Protein AF-A0AAV0RXW0-F1 (afdb_monomer)

pLDDT: mean 73.92, std 10.88, range [50.72, 92.44]

Foldseek 3Di:
DDPPVVCVVVDVDPPDDDDPPPALLPVPQDDPVCVVVCVVVVNPVCSVVSNDDDDPVVVVQQVVQQDPVVRDGDDDD

Solvent-accessible surface area (backbone atoms only — not comparable to full-atom values): 5215 Å² total; per-residue (Å²): 135,85,63,74,64,53,52,61,73,79,50,76,49,92,87,61,77,86,78,80,72,79,61,56,70,72,61,73,78,78,59,76,86,48,50,73,60,39,56,73,70,71,53,55,69,51,72,76,61,54,61,60,80,75,57,63,67,59,52,48,55,46,61,75,40,50,38,84,89,78,74,45,69,70,76,83,133

Structure (mmCIF, N/CA/C/O backbone):
data_AF-A0AAV0RXW0-F1
#
_entry.id   AF-A0AAV0RXW0-F1
#
loop_
_atom_site.group_PDB
_atom_site.id
_atom_site.type_symbol
_atom_site.label_atom_id
_atom_site.label_alt_id
_atom_site.label_comp_id
_atom_site.label_asym_id
_atom_site.label_entity_id
_atom_site.label_seq_id
_atom_site.pdbx_PDB_ins_code
_atom_site.Cartn_x
_atom_site.Cartn_y
_atom_site.Cartn_z
_atom_site.occupancy
_atom_site.B_iso_or_equiv
_atom_site.auth_seq_id
_atom_site.auth_comp_id
_atom_site.auth_asym_id
_atom_site.auth_atom_id
_atom_site.pdbx_PDB_model_num
ATOM 1 N N . GLU A 1 1 ? -12.487 -18.691 13.599 1.00 50.72 1 GLU A N 1
ATOM 2 C CA . GLU A 1 1 ? -11.225 -18.050 13.172 1.00 50.72 1 GLU A CA 1
ATOM 3 C C . GLU A 1 1 ? -11.132 -16.648 13.757 1.00 50.72 1 GLU A C 1
ATOM 5 O O . GLU A 1 1 ? -12.112 -15.914 13.700 1.00 50.72 1 GLU A O 1
ATOM 10 N N . ALA A 1 2 ? -9.999 -16.285 14.360 1.00 59.06 2 ALA A N 1
ATOM 11 C CA . ALA A 1 2 ? -9.761 -14.929 14.851 1.00 59.06 2 ALA A CA 1
ATOM 12 C C . ALA A 1 2 ? -9.084 -14.116 13.736 1.00 59.06 2 ALA A C 1
ATOM 14 O O . ALA A 1 2 ? -7.915 -14.331 13.423 1.00 59.06 2 ALA A O 1
ATOM 15 N N . HIS A 1 3 ? -9.839 -13.226 13.090 1.00 64.94 3 HIS A N 1
ATOM 16 C CA . HIS A 1 3 ? -9.334 -12.376 12.013 1.00 64.94 3 HIS A CA 1
ATOM 17 C C . HIS A 1 3 ? -8.190 -11.479 12.521 1.00 64.94 3 HIS A C 1
ATOM 19 O O . HIS A 1 3 ? -8.341 -10.804 13.540 1.00 64.94 3 HIS A O 1
ATOM 25 N N . ARG A 1 4 ? -7.047 -11.448 11.816 1.00 61.34 4 ARG A N 1
ATOM 26 C CA . ARG A 1 4 ? -5.823 -10.760 12.284 1.00 61.34 4 ARG A CA 1
ATOM 27 C C . ARG A 1 4 ? -6.001 -9.255 12.497 1.00 61.34 4 ARG A C 1
ATOM 29 O O . ARG A 1 4 ? -5.259 -8.684 13.289 1.00 61.34 4 ARG A O 1
ATOM 36 N N . SER A 1 5 ? -6.986 -8.620 11.852 1.00 65.00 5 SER A N 1
ATOM 37 C CA . SER A 1 5 ? -7.264 -7.195 12.080 1.00 65.00 5 SER A CA 1
ATOM 38 C C . SER A 1 5 ? -7.736 -6.902 13.501 1.00 65.00 5 SER A C 1
ATOM 40 O O . SER A 1 5 ? -7.498 -5.806 13.989 1.00 65.00 5 SER A O 1
ATOM 42 N N . ARG A 1 6 ? -8.353 -7.866 14.197 1.00 65.38 6 ARG A N 1
ATOM 43 C CA . ARG A 1 6 ? -8.847 -7.659 15.566 1.00 65.38 6 ARG A CA 1
ATOM 44 C C . ARG A 1 6 ? -7.715 -7.299 16.530 1.00 65.38 6 ARG A C 1
ATOM 46 O O . ARG A 1 6 ? -7.869 -6.407 17.346 1.00 65.38 6 ARG A O 1
ATOM 53 N N . ALA A 1 7 ? -6.537 -7.893 16.332 1.00 66.75 7 ALA A N 1
ATOM 54 C CA . ALA A 1 7 ? -5.334 -7.568 17.096 1.00 66.75 7 ALA A CA 1
ATOM 55 C C . A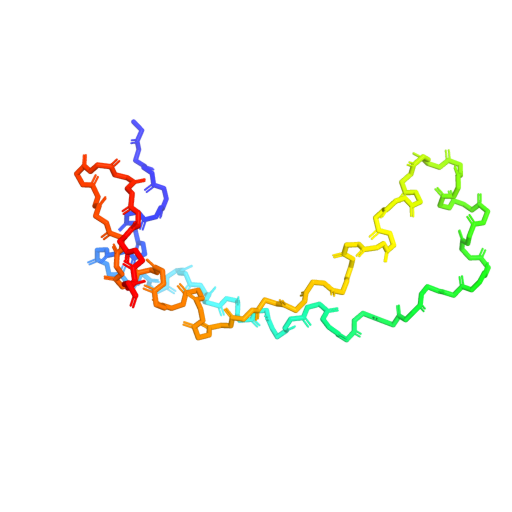LA A 1 7 ? -4.797 -6.149 16.832 1.00 66.75 7 ALA A C 1
ATOM 57 O O . ALA A 1 7 ? -4.096 -5.609 17.673 1.00 66.75 7 ALA A O 1
ATOM 58 N N . ILE A 1 8 ? -5.104 -5.541 15.682 1.00 64.62 8 ILE A N 1
ATOM 59 C CA . ILE A 1 8 ? -4.757 -4.137 15.409 1.00 64.62 8 ILE A CA 1
ATOM 60 C C . ILE A 1 8 ? -5.727 -3.204 16.149 1.00 64.62 8 ILE A C 1
ATOM 62 O O . ILE A 1 8 ? -5.309 -2.169 16.659 1.00 64.62 8 ILE A O 1
ATOM 66 N N . TRP A 1 9 ? -7.008 -3.580 16.225 1.00 65.56 9 TRP A N 1
ATOM 67 C CA . TRP A 1 9 ? -8.071 -2.760 16.815 1.00 65.56 9 TRP A CA 1
ATOM 68 C C . TRP A 1 9 ? -8.154 -2.837 18.346 1.00 65.56 9 TRP A C 1
ATOM 70 O O . TRP A 1 9 ? -8.466 -1.829 18.972 1.00 65.56 9 TRP A O 1
ATOM 80 N N . ASP A 1 10 ? -7.871 -3.997 18.947 1.00 71.06 10 ASP A N 1
ATOM 81 C CA . ASP A 1 10 ? -8.076 -4.218 20.389 1.00 71.06 10 ASP A CA 1
ATOM 82 C C . ASP A 1 10 ? -6.931 -3.664 21.261 1.00 71.06 10 ASP A C 1
ATOM 84 O O . ASP A 1 10 ? -7.161 -3.322 22.418 1.00 71.06 10 ASP A O 1
ATOM 88 N N . ASN A 1 11 ? -5.713 -3.576 20.718 1.00 63.25 11 ASN A N 1
ATOM 89 C CA . ASN A 1 11 ? -4.564 -2.777 21.173 1.00 63.25 11 ASN A CA 1
ATOM 90 C C . ASN A 1 11 ? -3.365 -3.236 20.344 1.00 63.25 11 ASN A C 1
ATOM 92 O O . ASN A 1 11 ? -3.163 -4.444 20.252 1.00 63.25 11 ASN A O 1
ATOM 96 N N . TYR A 1 12 ? -2.542 -2.331 19.804 1.00 64.44 12 TYR A N 1
ATOM 97 C CA . TYR A 1 12 ? -1.292 -2.718 19.135 1.00 64.44 12 TYR A CA 1
ATOM 98 C C . TYR A 1 12 ? -0.444 -3.572 20.096 1.00 64.44 12 TYR A C 1
ATOM 100 O O . TYR A 1 12 ? 0.082 -3.030 21.070 1.00 64.44 12 TYR A O 1
ATOM 108 N N . PRO A 1 13 ? -0.292 -4.891 19.878 1.00 65.00 13 PRO A N 1
ATOM 109 C CA . PRO A 1 13 ? 0.593 -5.673 20.717 1.00 65.00 13 PRO A CA 1
ATOM 110 C C . PRO A 1 13 ? 2.029 -5.256 20.385 1.00 65.00 13 PRO A C 1
ATOM 112 O O . PRO A 1 13 ? 2.346 -5.028 19.216 1.00 65.00 13 PRO A O 1
ATOM 115 N N . GLU A 1 14 ? 2.918 -5.215 21.381 1.00 65.38 14 GLU A N 1
ATOM 116 C CA . GLU A 1 14 ? 4.346 -4.894 21.185 1.00 65.38 14 GLU A CA 1
ATOM 117 C C . GLU A 1 14 ? 5.017 -5.764 20.100 1.00 65.38 14 GLU A C 1
ATOM 119 O O . GLU A 1 14 ? 6.039 -5.396 19.527 1.00 65.38 14 GLU A O 1
ATOM 124 N N . SER A 1 15 ? 4.419 -6.914 19.774 1.00 65.94 15 SER A N 1
ATOM 125 C CA . SER A 1 15 ? 4.859 -7.829 18.722 1.00 65.94 15 SER A CA 1
ATOM 126 C C . SER A 1 15 ? 4.551 -7.382 17.286 1.00 65.94 15 SER A C 1
ATOM 128 O O . SER A 1 15 ? 5.048 -8.011 16.350 1.00 65.94 15 SER A O 1
ATOM 130 N N . LEU A 1 16 ? 3.694 -6.377 17.065 1.00 65.88 16 LEU A N 1
ATOM 131 C CA . LEU A 1 16 ? 3.439 -5.834 15.727 1.00 65.88 16 LEU A CA 1
ATOM 132 C C . LEU A 1 16 ? 4.338 -4.625 15.477 1.00 65.88 16 LEU A C 1
ATOM 134 O O . LEU A 1 16 ? 4.188 -3.576 16.093 1.00 65.88 16 LEU A O 1
ATOM 138 N N . VAL A 1 17 ? 5.240 -4.763 14.508 1.00 69.75 17 VAL A N 1
ATOM 139 C CA . VAL A 1 17 ? 6.051 -3.651 14.013 1.00 69.75 17 VAL A CA 1
ATOM 140 C C . VAL A 1 17 ? 5.282 -2.980 12.872 1.00 69.75 17 VAL A C 1
ATOM 142 O O . VAL A 1 17 ? 5.089 -3.622 11.834 1.00 69.75 17 VAL A O 1
ATOM 145 N N . PRO A 1 18 ? 4.822 -1.723 13.020 1.00 63.25 18 PRO A N 1
ATOM 146 C CA . PRO A 1 18 ? 4.193 -1.008 11.921 1.00 63.25 18 PRO A CA 1
ATOM 147 C C . PRO A 1 18 ? 5.224 -0.798 10.811 1.00 63.25 18 PRO A C 1
ATOM 149 O O . PRO A 1 18 ? 6.168 -0.018 10.935 1.00 63.25 18 PRO A O 1
ATOM 152 N N . VAL A 1 19 ? 5.043 -1.510 9.702 1.00 67.12 19 VAL A N 1
ATOM 153 C CA . VAL A 1 19 ? 5.801 -1.256 8.479 1.00 67.12 19 VAL A CA 1
ATOM 154 C C . VAL A 1 19 ? 5.071 -0.155 7.731 1.00 67.12 19 VAL A C 1
ATOM 156 O O . VAL A 1 19 ? 4.130 -0.407 6.981 1.00 67.12 19 VAL A O 1
ATOM 159 N N . VAL A 1 20 ? 5.498 1.086 7.948 1.00 62.31 20 VAL A N 1
ATOM 160 C CA . VAL A 1 20 ? 5.060 2.204 7.112 1.00 62.31 20 VAL A CA 1
ATOM 161 C C . VAL A 1 20 ? 5.735 2.043 5.755 1.00 62.31 20 VAL A C 1
ATOM 163 O O . VAL A 1 20 ? 6.904 2.393 5.575 1.00 62.31 20 VAL A O 1
ATOM 166 N N . HIS A 1 21 ? 5.011 1.478 4.790 1.00 59.44 21 HIS A N 1
ATOM 167 C CA . HIS A 1 21 ? 5.458 1.476 3.407 1.00 59.44 21 HIS A CA 1
ATOM 168 C C . HIS A 1 21 ? 5.311 2.903 2.871 1.00 59.44 21 HIS A C 1
ATOM 170 O O . HIS A 1 21 ? 4.229 3.312 2.456 1.00 59.44 21 HIS A O 1
ATOM 176 N N . LYS A 1 22 ? 6.392 3.693 2.913 1.00 56.03 22 LYS A N 1
ATOM 177 C CA . LYS A 1 22 ? 6.471 4.917 2.105 1.00 56.03 22 LYS A CA 1
ATOM 178 C C . LYS A 1 22 ? 6.295 4.455 0.664 1.00 56.03 22 LYS A C 1
ATOM 180 O O . LYS A 1 22 ? 7.124 3.678 0.204 1.00 56.03 22 LYS A O 1
ATOM 185 N N . GLY A 1 23 ? 5.167 4.826 0.056 1.00 55.25 23 GLY A N 1
ATOM 186 C CA . GLY A 1 23 ? 4.589 4.172 -1.115 1.00 55.25 23 GLY A CA 1
ATOM 187 C C . GLY A 1 23 ? 5.587 3.733 -2.187 1.00 55.25 23 GLY A C 1
ATOM 188 O O . GLY A 1 23 ? 6.636 4.345 -2.397 1.00 55.25 23 GLY A O 1
ATOM 189 N N . THR A 1 24 ? 5.189 2.714 -2.948 1.00 53.47 24 THR A N 1
ATOM 190 C CA . THR A 1 24 ? 5.865 2.222 -4.162 1.00 53.47 24 THR A CA 1
ATOM 191 C C . THR A 1 24 ? 6.090 3.295 -5.237 1.00 53.47 24 THR A C 1
ATOM 193 O O . THR A 1 24 ? 6.687 3.012 -6.270 1.00 53.47 24 THR A O 1
ATOM 196 N N . ASN A 1 25 ? 5.679 4.541 -4.994 1.00 53.78 25 ASN A N 1
ATOM 197 C CA . ASN A 1 25 ? 5.855 5.714 -5.847 1.00 53.78 25 ASN A CA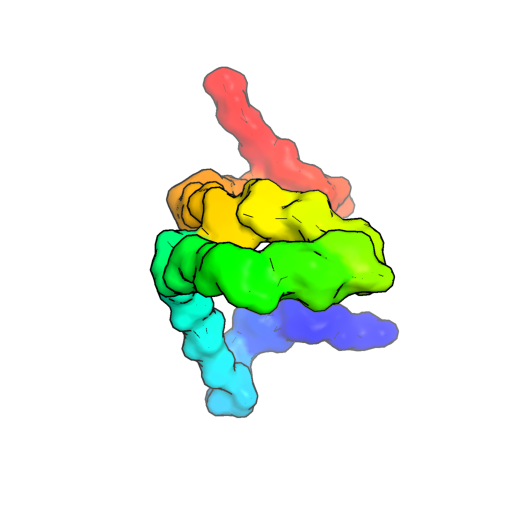 1
ATOM 198 C C . ASN A 1 25 ? 7.321 5.975 -6.241 1.00 53.78 25 ASN A C 1
ATOM 200 O O . ASN A 1 25 ? 7.560 6.660 -7.230 1.00 53.78 25 ASN A O 1
ATOM 204 N N . ASN A 1 26 ? 8.288 5.410 -5.505 1.00 53.91 26 ASN A N 1
ATOM 205 C CA . ASN A 1 26 ? 9.722 5.494 -5.801 1.00 53.91 26 ASN A CA 1
ATOM 206 C C . ASN A 1 26 ? 10.336 4.205 -6.370 1.00 53.91 26 ASN A C 1
ATOM 208 O O . ASN A 1 26 ? 11.563 4.098 -6.425 1.00 53.91 26 ASN A O 1
ATOM 212 N N . LEU A 1 27 ? 9.536 3.222 -6.803 1.00 60.41 27 LEU A N 1
ATOM 213 C CA . LEU A 1 27 ? 10.095 2.122 -7.585 1.00 60.41 27 LEU A CA 1
ATOM 214 C C . LEU A 1 27 ? 10.724 2.714 -8.857 1.00 60.41 27 LEU A C 1
ATOM 216 O O . LEU A 1 27 ? 10.028 3.401 -9.611 1.00 60.41 27 LEU A O 1
ATOM 220 N N . PRO A 1 28 ? 12.033 2.506 -9.094 1.00 64.19 28 PRO A N 1
ATOM 221 C CA . PRO A 1 28 ? 12.670 3.028 -10.289 1.00 64.19 28 PRO A CA 1
ATOM 222 C C . PRO A 1 28 ? 11.954 2.464 -11.513 1.00 64.19 28 PRO A C 1
ATOM 224 O O . PRO A 1 28 ? 11.538 1.302 -11.524 1.00 64.1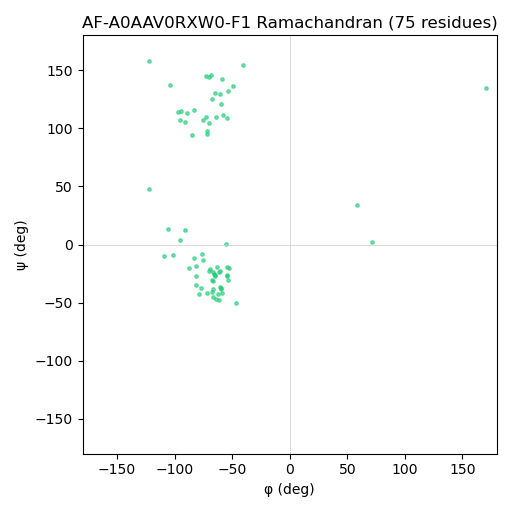9 28 PRO A O 1
ATOM 227 N N . ALA A 1 29 ? 11.815 3.295 -12.549 1.00 70.38 29 ALA A N 1
ATOM 228 C CA . ALA A 1 29 ? 11.334 2.824 -13.838 1.00 70.38 29 ALA A CA 1
ATOM 229 C C . ALA A 1 29 ? 12.131 1.573 -14.241 1.00 70.38 29 ALA A C 1
ATOM 231 O O . ALA A 1 29 ? 13.351 1.517 -14.057 1.00 70.38 29 ALA A O 1
ATOM 232 N N . TRP A 1 30 ? 11.433 0.556 -14.749 1.00 73.94 30 TRP A N 1
ATOM 233 C CA . TRP A 1 30 ? 12.059 -0.703 -15.134 1.00 73.94 30 TRP A CA 1
ATOM 234 C C . TRP A 1 30 ? 13.217 -0.442 -16.090 1.00 73.94 30 TRP A C 1
ATOM 236 O O . TRP A 1 30 ? 13.082 0.289 -17.071 1.00 73.94 30 TRP A O 1
ATOM 246 N N . HIS A 1 31 ? 14.369 -1.053 -15.816 1.00 81.38 31 HIS A N 1
ATOM 247 C CA . HIS A 1 31 ? 15.495 -0.936 -16.727 1.00 81.38 31 HIS A CA 1
ATOM 248 C C . HIS A 1 31 ? 15.121 -1.606 -18.067 1.00 81.38 31 HIS A C 1
ATOM 250 O O . HIS A 1 31 ? 14.724 -2.774 -18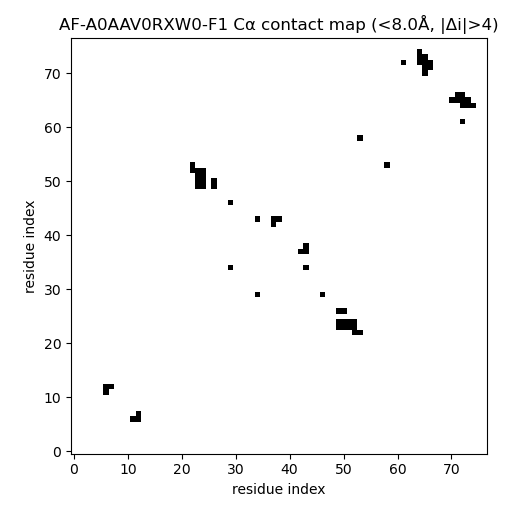.043 1.00 81.38 31 HIS A O 1
ATOM 256 N N . PRO A 1 32 ? 15.317 -0.964 -19.238 1.00 84.38 32 PRO A N 1
ATOM 257 C CA . PRO A 1 32 ? 14.875 -1.494 -20.540 1.00 84.38 32 PRO A CA 1
ATOM 258 C C . PRO A 1 32 ? 15.367 -2.913 -20.863 1.00 84.38 32 PRO A C 1
ATOM 260 O O . PRO A 1 32 ? 14.728 -3.673 -21.578 1.00 84.38 32 PRO A O 1
ATOM 263 N N . ARG A 1 33 ? 16.506 -3.311 -20.286 1.00 89.00 33 ARG A N 1
ATOM 264 C CA . ARG A 1 33 ? 17.065 -4.673 -20.401 1.00 89.00 33 ARG A CA 1
ATOM 265 C C . ARG A 1 33 ? 16.183 -5.772 -19.790 1.00 89.00 33 ARG A C 1
ATOM 267 O O . ARG A 1 33 ? 16.399 -6.936 -20.113 1.00 89.00 33 ARG A O 1
ATOM 274 N N . LEU A 1 34 ? 15.243 -5.431 -18.908 1.00 84.12 34 LEU A N 1
ATOM 275 C CA . LEU A 1 34 ? 14.339 -6.381 -18.255 1.00 84.12 34 LEU A CA 1
ATOM 276 C C . LEU A 1 34 ? 13.064 -6.646 -19.070 1.00 84.12 34 LEU A C 1
ATOM 278 O O . LEU A 1 34 ? 12.464 -7.706 -18.904 1.00 84.12 34 LEU A O 1
ATOM 282 N N . GLU A 1 35 ? 12.697 -5.752 -19.993 1.00 82.88 35 GLU A N 1
ATOM 283 C CA . GLU A 1 35 ? 11.507 -5.866 -20.855 1.00 82.88 35 GLU A CA 1
ATOM 284 C C . GLU A 1 35 ? 11.324 -7.243 -21.518 1.00 82.88 35 GLU A C 1
ATOM 286 O O . GLU A 1 35 ? 10.260 -7.843 -21.350 1.00 82.88 35 GLU A O 1
ATOM 291 N N . PRO A 1 36 ? 12.331 -7.836 -22.196 1.00 88.62 36 PRO A N 1
ATOM 292 C CA . PRO A 1 36 ? 12.146 -9.141 -22.833 1.00 88.62 36 PRO A CA 1
ATOM 293 C C . PRO A 1 36 ? 11.900 -10.273 -21.826 1.00 88.62 36 PRO A C 1
ATOM 295 O O . PRO A 1 36 ? 11.270 -11.272 -22.165 1.00 88.62 36 PRO A O 1
ATOM 298 N N . TYR A 1 37 ? 12.367 -10.138 -20.584 1.00 89.31 37 TYR A N 1
ATOM 299 C CA . TYR A 1 37 ? 12.129 -11.132 -19.539 1.00 89.31 37 TYR A CA 1
ATOM 300 C C . TYR A 1 37 ? 10.724 -10.987 -18.951 1.00 89.31 37 TYR A C 1
ATOM 302 O O . TYR A 1 37 ? 10.036 -11.990 -18.790 1.00 89.31 37 TYR A O 1
ATOM 310 N N . ILE A 1 38 ? 10.269 -9.757 -18.706 1.00 84.69 38 ILE A N 1
ATOM 311 C CA . ILE A 1 38 ? 8.919 -9.463 -18.201 1.00 84.69 3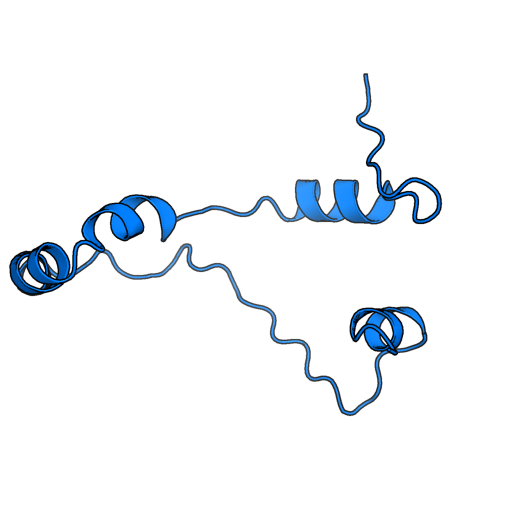8 ILE A CA 1
ATOM 312 C C . ILE A 1 38 ? 7.856 -9.828 -19.245 1.00 84.69 38 ILE A C 1
ATOM 314 O O . ILE A 1 38 ? 6.810 -10.379 -18.907 1.00 84.69 38 ILE A O 1
ATOM 318 N N . ALA A 1 39 ? 8.125 -9.583 -20.529 1.00 85.25 39 ALA A N 1
ATOM 319 C CA . ALA A 1 39 ? 7.227 -9.986 -21.608 1.00 85.25 39 ALA A CA 1
ATOM 320 C C . ALA A 1 39 ? 7.006 -11.509 -21.623 1.00 85.25 39 ALA A C 1
ATOM 322 O O . ALA A 1 39 ? 5.883 -11.971 -21.817 1.00 85.25 39 ALA A O 1
ATOM 323 N N . ARG A 1 40 ? 8.053 -12.297 -21.338 1.00 92.44 40 ARG A N 1
ATOM 324 C CA . ARG A 1 40 ? 7.978 -13.766 -21.286 1.00 92.44 40 ARG A CA 1
ATOM 325 C C . ARG A 1 40 ? 7.186 -14.307 -20.098 1.00 92.44 40 ARG A C 1
ATOM 327 O O . ARG A 1 40 ? 6.716 -15.436 -20.178 1.00 92.44 40 ARG A O 1
ATOM 334 N N . THR A 1 41 ? 7.037 -13.547 -19.014 1.00 89.38 41 THR A N 1
ATOM 335 C CA . THR A 1 41 ? 6.234 -13.984 -17.860 1.00 89.38 41 THR A CA 1
ATOM 336 C C . THR A 1 41 ? 4.740 -13.724 -18.048 1.00 89.38 41 THR A C 1
ATOM 338 O O . THR A 1 41 ? 3.942 -14.193 -17.243 1.00 89.38 41 THR A O 1
ATOM 341 N N . GLY A 1 42 ? 4.347 -12.951 -19.069 1.00 87.81 42 GLY A N 1
ATOM 342 C CA . GLY A 1 42 ? 2.974 -12.460 -19.218 1.00 87.81 42 GLY A CA 1
ATOM 343 C C . GLY A 1 42 ? 2.597 -11.369 -18.206 1.00 87.81 42 GLY A C 1
ATOM 344 O O . GLY A 1 42 ? 1.480 -10.860 -18.238 1.00 87.81 42 GLY A O 1
ATOM 345 N N . LEU A 1 43 ? 3.525 -10.950 -17.336 1.00 82.44 43 LEU A N 1
ATOM 346 C CA . LEU A 1 43 ? 3.280 -9.966 -16.275 1.00 82.44 43 LEU A CA 1
ATOM 347 C C . LEU A 1 43 ? 3.561 -8.523 -16.708 1.00 82.44 43 LEU A C 1
ATOM 349 O O . LEU A 1 43 ? 3.587 -7.618 -15.876 1.00 82.44 43 LEU A O 1
ATOM 353 N N . GLY A 1 44 ? 3.734 -8.274 -18.007 1.00 81.50 44 GLY A N 1
ATOM 354 C CA . GLY A 1 44 ? 3.992 -6.934 -18.537 1.00 81.50 44 GLY A CA 1
ATOM 355 C C . GLY A 1 44 ? 2.946 -5.898 -18.126 1.00 81.50 44 GLY A C 1
ATOM 356 O O . GLY A 1 44 ? 3.282 -4.723 -18.020 1.00 81.50 44 GLY A O 1
ATOM 357 N N . MET A 1 45 ? 1.701 -6.302 -17.858 1.00 76.50 45 MET A N 1
ATOM 358 C CA . MET A 1 45 ? 0.637 -5.401 -17.398 1.00 76.50 45 MET A CA 1
ATOM 359 C C . MET A 1 45 ? 0.923 -4.790 -16.017 1.00 76.50 45 MET A C 1
ATOM 361 O O . MET A 1 45 ? 0.495 -3.669 -15.753 1.00 76.50 45 MET A O 1
ATOM 365 N N . LEU A 1 46 ? 1.701 -5.471 -15.166 1.00 75.75 46 LEU A N 1
ATOM 366 C CA . LEU A 1 46 ? 2.053 -4.983 -13.828 1.00 75.75 46 LEU A CA 1
ATOM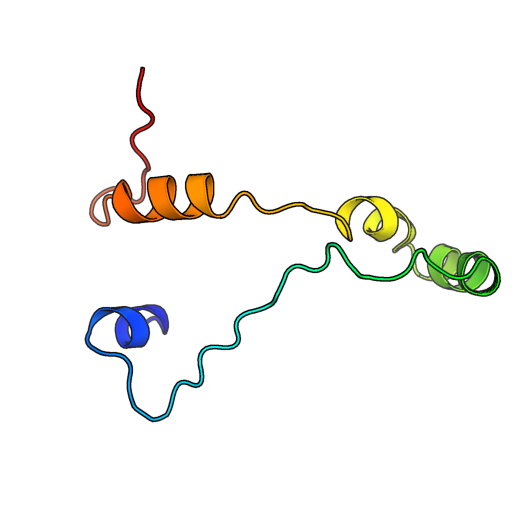 367 C C . LEU A 1 46 ? 2.825 -3.665 -13.867 1.00 75.75 46 LEU A C 1
ATOM 369 O O . LEU A 1 46 ? 2.723 -2.885 -12.927 1.00 75.75 46 LEU A O 1
ATOM 373 N N . ARG A 1 47 ? 3.506 -3.351 -14.978 1.00 71.62 47 ARG A N 1
ATOM 374 C CA . ARG A 1 47 ? 4.179 -2.057 -15.174 1.00 71.62 47 ARG A CA 1
ATOM 375 C C . ARG A 1 47 ? 3.257 -0.853 -14.956 1.00 71.62 47 ARG A C 1
ATOM 377 O O . 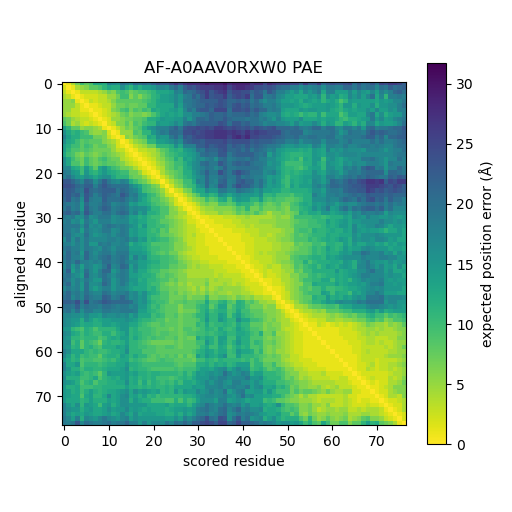ARG A 1 47 ? 3.721 0.184 -14.500 1.00 71.62 47 ARG A O 1
ATOM 384 N N . HIS A 1 48 ? 1.966 -1.012 -15.243 1.00 72.06 48 HIS A N 1
ATOM 385 C CA . HIS A 1 48 ? 0.958 0.040 -15.098 1.00 72.06 48 HIS A CA 1
ATOM 386 C C . HIS A 1 48 ? 0.450 0.193 -13.661 1.00 72.06 48 HIS A C 1
ATOM 388 O O . HIS A 1 48 ? -0.084 1.239 -13.315 1.00 72.06 48 HIS A O 1
ATOM 394 N N . PHE A 1 49 ? 0.643 -0.823 -12.815 1.00 70.88 49 PHE A N 1
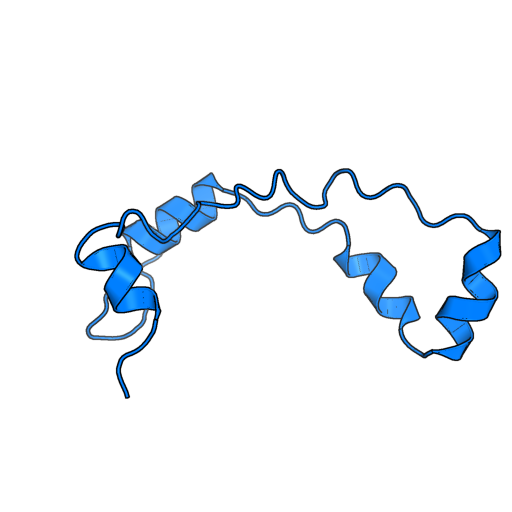ATOM 395 C CA . PHE A 1 49 ? 0.157 -0.856 -11.431 1.00 70.88 49 PHE A CA 1
ATOM 396 C C . PHE A 1 49 ? 1.237 -0.538 -10.391 1.00 70.88 49 PHE A C 1
ATOM 398 O O . PHE A 1 49 ? 0.933 -0.364 -9.217 1.00 70.88 49 PHE A O 1
ATOM 405 N N . LEU A 1 50 ? 2.508 -0.446 -10.784 1.00 63.94 50 LEU A N 1
ATOM 406 C CA . LEU A 1 50 ? 3.609 -0.228 -9.831 1.00 63.94 50 LEU A CA 1
ATOM 407 C C . LEU A 1 50 ? 3.711 1.212 -9.329 1.00 63.94 50 LEU A C 1
ATOM 409 O O . LEU A 1 50 ? 4.473 1.484 -8.407 1.00 63.94 50 LEU A O 1
ATOM 413 N N . ARG A 1 51 ? 2.926 2.122 -9.911 1.00 64.31 51 ARG A N 1
ATOM 414 C CA . ARG A 1 51 ? 2.847 3.524 -9.504 1.00 64.31 51 ARG A CA 1
ATOM 415 C C . ARG A 1 51 ? 1.420 3.914 -9.120 1.00 64.31 51 ARG A C 1
ATOM 417 O O . ARG A 1 51 ? 0.899 4.915 -9.598 1.00 64.31 51 ARG A O 1
ATOM 424 N N . ILE A 1 52 ? 0.779 3.085 -8.295 1.00 68.00 52 ILE A N 1
ATOM 425 C CA . ILE A 1 52 ? -0.477 3.456 -7.641 1.00 68.00 52 ILE A CA 1
ATOM 426 C C . ILE A 1 52 ? -0.125 4.431 -6.521 1.00 68.00 52 ILE A C 1
ATOM 428 O O . ILE A 1 52 ? 0.431 4.036 -5.497 1.00 68.00 52 ILE A O 1
ATOM 432 N N . GLU A 1 53 ? -0.442 5.705 -6.733 1.00 69.62 53 GLU A N 1
ATOM 433 C CA . GLU A 1 53 ? -0.479 6.665 -5.641 1.00 69.62 53 GLU A CA 1
ATOM 434 C C . GLU A 1 53 ? -1.722 6.364 -4.813 1.00 69.62 53 GLU A C 1
ATOM 436 O O . GLU A 1 53 ? -2.855 6.519 -5.264 1.00 69.62 53 GLU A O 1
ATOM 441 N N . ILE A 1 54 ? -1.492 5.848 -3.614 1.00 73.00 54 ILE A N 1
ATOM 442 C CA . ILE A 1 54 ? -2.547 5.652 -2.636 1.00 73.00 54 ILE A CA 1
ATOM 443 C C . ILE A 1 54 ? -2.742 6.986 -1.922 1.00 73.00 54 ILE A C 1
ATOM 445 O O . ILE A 1 54 ? -1.835 7.467 -1.239 1.00 73.00 54 ILE A O 1
ATOM 449 N N . ASP A 1 55 ? -3.921 7.575 -2.090 1.00 79.94 55 ASP A N 1
ATOM 450 C CA . ASP A 1 55 ? -4.330 8.751 -1.334 1.00 79.94 55 ASP A CA 1
ATOM 451 C C . ASP A 1 55 ? -4.575 8.338 0.128 1.00 79.94 55 ASP A C 1
ATOM 453 O O . ASP A 1 55 ? -5.549 7.655 0.459 1.00 79.94 55 ASP A O 1
ATOM 457 N N . ASN A 1 56 ? -3.628 8.697 0.998 1.00 79.75 56 ASN A N 1
ATOM 458 C CA . ASN A 1 56 ? -3.682 8.357 2.418 1.00 79.75 56 ASN A CA 1
ATOM 459 C C . ASN A 1 56 ? -4.825 9.083 3.136 1.00 79.75 56 ASN A C 1
ATOM 461 O O . ASN A 1 56 ? -5.389 8.519 4.076 1.00 79.75 56 ASN A O 1
ATOM 465 N N . ASP A 1 57 ? -5.193 10.286 2.691 1.00 81.31 57 ASP A N 1
ATOM 466 C CA . ASP A 1 57 ? -6.287 11.055 3.284 1.00 81.31 57 ASP A CA 1
ATOM 467 C C . ASP A 1 57 ? -7.623 10.403 2.913 1.00 81.31 57 ASP A C 1
ATOM 469 O O . ASP A 1 57 ? -8.478 10.194 3.777 1.00 81.31 57 ASP A O 1
ATOM 473 N N . LEU A 1 58 ? -7.766 9.960 1.658 1.00 83.62 58 LEU A N 1
ATOM 474 C CA . LEU A 1 58 ? -8.919 9.178 1.211 1.00 83.62 58 LEU A CA 1
ATOM 475 C C . LEU A 1 58 ? -9.031 7.846 1.961 1.00 83.62 58 LEU A C 1
ATOM 477 O O . LEU A 1 58 ? -10.113 7.507 2.442 1.00 83.62 58 LEU A O 1
ATOM 481 N N . LEU A 1 59 ? -7.934 7.091 2.086 1.00 83.69 59 LEU A N 1
ATOM 482 C CA . LEU A 1 59 ? -7.936 5.838 2.846 1.00 83.69 59 LEU A CA 1
ATOM 483 C C . LEU A 1 59 ? -8.333 6.057 4.306 1.00 83.69 59 LEU A C 1
ATOM 485 O O . LEU A 1 59 ? -9.101 5.265 4.853 1.00 83.69 59 LEU A O 1
ATOM 489 N N . THR A 1 60 ? -7.833 7.126 4.925 1.00 82.19 60 THR A N 1
ATOM 490 C CA . THR A 1 60 ? -8.167 7.481 6.308 1.00 82.19 60 THR A CA 1
ATOM 491 C C . THR A 1 60 ? -9.648 7.824 6.423 1.00 82.19 60 THR A C 1
ATOM 493 O O . THR A 1 60 ? -10.343 7.240 7.252 1.00 82.19 60 THR A O 1
ATOM 496 N N . ALA A 1 61 ? -10.178 8.653 5.520 1.00 85.81 61 ALA A N 1
ATOM 497 C CA . ALA A 1 61 ? -11.601 8.980 5.486 1.00 85.81 61 ALA A CA 1
ATOM 498 C C . ALA A 1 61 ? -12.486 7.737 5.275 1.00 85.81 61 ALA A C 1
ATOM 500 O O . ALA A 1 61 ? -13.554 7.626 5.879 1.00 85.81 61 ALA A O 1
ATOM 501 N N . MET A 1 62 ? -12.058 6.778 4.447 1.00 86.31 62 MET A N 1
ATOM 502 C CA . MET A 1 62 ? -12.760 5.502 4.281 1.00 86.31 62 MET A CA 1
ATOM 503 C C . MET A 1 62 ? -12.713 4.663 5.561 1.00 86.31 62 MET A C 1
ATOM 505 O O . MET A 1 62 ? -13.743 4.131 5.972 1.00 86.31 62 MET A O 1
ATOM 509 N N . ALA A 1 63 ? -11.551 4.560 6.209 1.00 85.94 63 ALA A N 1
ATOM 510 C CA . ALA A 1 63 ? -11.394 3.807 7.450 1.00 85.94 63 ALA A CA 1
ATOM 511 C C . ALA A 1 63 ? -12.255 4.383 8.587 1.00 85.94 63 ALA A C 1
ATOM 513 O O . ALA A 1 63 ? -12.928 3.625 9.283 1.00 85.94 63 ALA A O 1
ATOM 514 N N . GLU A 1 64 ? -12.302 5.708 8.734 1.00 83.31 64 GLU A N 1
ATOM 515 C CA . GLU A 1 64 ? -13.123 6.395 9.742 1.00 83.31 64 GLU A CA 1
ATOM 516 C C . GLU A 1 64 ? -14.632 6.239 9.499 1.00 83.31 64 GLU A C 1
ATOM 518 O O . GLU A 1 64 ? -15.424 6.212 10.442 1.00 83.31 64 GLU A O 1
ATOM 523 N N . ARG A 1 65 ? -15.052 6.130 8.233 1.00 85.38 65 ARG A N 1
ATOM 524 C CA . ARG A 1 65 ? -16.468 6.015 7.841 1.00 85.38 65 ARG A CA 1
ATOM 525 C C . ARG A 1 65 ? -16.934 4.573 7.648 1.00 85.38 65 ARG A C 1
ATOM 527 O O . ARG A 1 65 ? -18.080 4.356 7.239 1.00 85.38 65 ARG A O 1
ATOM 534 N N . TRP A 1 66 ? -16.071 3.595 7.913 1.00 87.00 66 TRP A N 1
ATOM 535 C CA . TRP A 1 66 ? -16.412 2.181 7.835 1.00 87.00 66 TRP A CA 1
ATOM 536 C C . TRP A 1 66 ? -17.414 1.807 8.937 1.00 87.00 66 TRP A C 1
ATOM 538 O O . TRP A 1 66 ? -17.170 2.018 10.125 1.00 87.00 66 TRP A O 1
ATOM 548 N N . ARG A 1 67 ? -18.555 1.228 8.542 1.00 84.00 67 ARG A N 1
ATOM 549 C CA . ARG A 1 67 ? -19.513 0.592 9.459 1.00 84.00 67 ARG A CA 1
ATOM 550 C C . ARG A 1 67 ? -19.278 -0.922 9.494 1.00 84.00 67 ARG A C 1
ATOM 552 O O . ARG A 1 67 ? -19.505 -1.580 8.472 1.00 84.00 67 ARG A O 1
ATOM 559 N N . PRO A 1 68 ? -18.841 -1.505 10.623 1.00 81.25 68 PRO A N 1
ATOM 560 C CA . PRO A 1 68 ? -18.582 -2.940 10.707 1.00 81.25 68 PRO A CA 1
ATOM 561 C C . PRO A 1 68 ? -19.865 -3.780 10.632 1.00 81.25 68 PRO A C 1
ATOM 563 O O . PRO A 1 68 ? -19.801 -4.946 10.258 1.00 81.25 68 PRO A O 1
ATOM 566 N N . GLU A 1 69 ? -21.034 -3.206 10.929 1.00 83.62 69 GLU A N 1
ATOM 567 C CA . GLU A 1 69 ? -22.317 -3.915 10.886 1.00 83.62 69 GLU A CA 1
ATOM 568 C C . GLU A 1 69 ? -22.710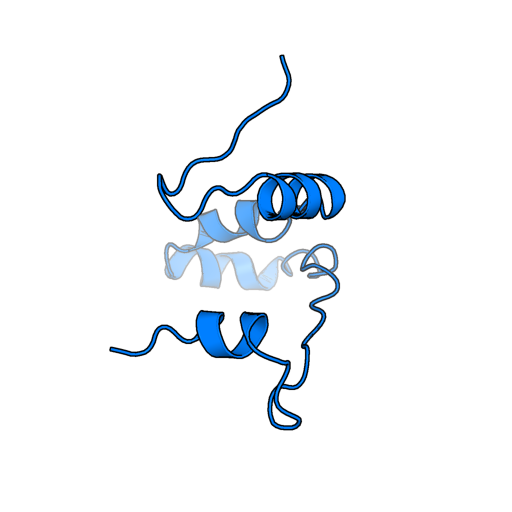 -4.290 9.451 1.00 83.62 69 GLU A C 1
ATOM 570 O O . GLU A 1 69 ? -23.173 -5.400 9.197 1.00 83.62 69 GLU A O 1
ATOM 575 N N . THR A 1 70 ? -22.493 -3.382 8.496 1.00 89.12 70 THR A N 1
ATOM 576 C CA . THR A 1 70 ? -22.895 -3.552 7.089 1.00 89.12 70 THR A CA 1
ATOM 577 C C . THR A 1 70 ? -21.719 -3.757 6.144 1.00 89.12 70 THR A C 1
ATOM 579 O O . THR A 1 70 ? -21.932 -4.119 4.992 1.00 89.12 70 THR A O 1
ATOM 582 N N . HIS A 1 71 ? -20.485 -3.569 6.618 1.00 81.94 71 HIS A N 1
ATOM 583 C CA . HIS A 1 71 ? -19.265 -3.653 5.810 1.00 81.94 71 HIS A CA 1
ATOM 584 C C . HIS A 1 71 ? -19.273 -2.667 4.627 1.00 81.94 71 HIS A C 1
ATOM 586 O O . HIS A 1 71 ? -18.742 -2.953 3.555 1.00 81.94 71 HIS A O 1
ATOM 592 N N . THR A 1 72 ? -19.883 -1.494 4.825 1.00 85.88 72 THR A N 1
ATOM 593 C CA . THR A 1 72 ? -20.022 -0.443 3.807 1.00 85.88 72 THR A CA 1
ATOM 594 C C . THR A 1 72 ? -19.397 0.877 4.260 1.00 85.88 72 THR A C 1
ATOM 596 O O . THR A 1 72 ? -19.256 1.140 5.457 1.00 85.88 72 THR A O 1
ATOM 599 N N . PHE A 1 73 ? -19.056 1.720 3.282 1.00 85.81 73 PHE A N 1
ATOM 600 C CA . PHE A 1 73 ? -18.560 3.084 3.473 1.00 85.81 73 PHE A CA 1
ATOM 601 C C . PHE A 1 73 ? -19.670 4.090 3.153 1.00 85.81 73 PHE A C 1
ATOM 603 O O . PHE A 1 73 ? -20.359 3.938 2.144 1.00 85.81 73 PHE A O 1
ATOM 610 N N . HIS A 1 74 ? -19.822 5.134 3.967 1.00 79.06 74 HIS A N 1
ATOM 611 C CA . HIS A 1 74 ? -20.703 6.259 3.641 1.00 79.06 74 HIS A CA 1
ATOM 612 C C . HIS A 1 74 ? -19.893 7.381 2.987 1.00 79.06 74 HIS A C 1
ATOM 614 O O . HIS A 1 74 ? -19.108 8.066 3.644 1.00 79.06 74 HIS A O 1
ATOM 620 N N . LEU A 1 75 ? -20.070 7.568 1.682 1.00 78.31 75 LEU A N 1
ATOM 621 C CA . LEU A 1 75 ? -19.501 8.716 0.982 1.00 78.31 75 LEU A CA 1
ATOM 622 C C . LEU A 1 75 ? -20.283 9.986 1.358 1.00 78.31 75 LEU A C 1
ATOM 624 O O . LEU A 1 75 ? -21.483 9.894 1.622 1.00 78.31 75 LEU A O 1
ATOM 628 N N . PRO A 1 76 ? -19.616 11.150 1.452 1.00 72.62 76 PRO A N 1
ATOM 629 C CA . PRO A 1 76 ? -20.338 12.410 1.538 1.00 72.62 76 PRO A CA 1
ATOM 630 C C . PRO A 1 76 ? -21.037 12.663 0.194 1.00 72.62 76 PRO A C 1
ATOM 632 O O . PRO A 1 76 ? -20.506 12.272 -0.847 1.00 72.62 76 PRO A O 1
ATOM 635 N N . GLU A 1 77 ? -22.218 13.276 0.238 1.00 69.38 77 GLU A N 1
ATOM 636 C CA . GLU A 1 77 ? -22.876 13.810 -0.963 1.00 69.38 77 GLU A CA 1
ATOM 637 C C . GLU A 1 77 ? -22.129 15.026 -1.523 1.00 69.38 77 GLU A C 1
ATOM 639 O O . GLU A 1 77 ? -21.552 15.794 -0.712 1.00 69.38 77 GLU A O 1
#

Organism: NCBI:txid586396

Radius of gyration: 18.4 Å; Cα contacts (8 Å, |Δi|>4): 32; chains: 1; bounding box: 40×32×44 Å

Mean predicted aligned error: 11.98 Å

InterPro domains:
  IPR044824 Protein MAINTENANCE OF MERISTEMS-like [PTHR46033] (2-76)

Sequence (77 aa):
EAHRSRAIWDNYPESLVPVVHKGTNNLPAWHPRLEPYIARTGLGMLRHFLRIEIDNDLLTAMAERWRPETHTFHLPE

Secondary structure (DSSP, 8-state):
---TTHHHHH---TT--------GGGPPPPPGGGHHHHHHHTGGGGGGTTT----HHHHHHHHHTEETTTTEE----